Protein AF-A0A6B2LS47-F1 (afdb_monomer_lite)

Structure (mmCIF, N/CA/C/O backbone):
data_AF-A0A6B2LS47-F1
#
_entry.id   AF-A0A6B2LS47-F1
#
loop_
_atom_site.group_PDB
_atom_site.id
_atom_site.type_symbol
_atom_site.label_atom_id
_atom_site.label_alt_id
_atom_site.label_comp_id
_atom_site.label_asym_id
_atom_site.label_entity_id
_atom_site.label_seq_id
_atom_site.pdbx_PDB_ins_code
_atom_site.Cartn_x
_atom_site.Cartn_y
_atom_site.Cartn_z
_atom_site.occupancy
_atom_site.B_iso_or_equiv
_atom_site.auth_seq_id
_atom_site.auth_comp_id
_atom_site.auth_asym_id
_atom_site.auth_atom_id
_atom_site.pdbx_PDB_model_num
ATOM 1 N N . MET A 1 1 ? 2.632 27.358 13.047 1.00 54.03 1 MET A N 1
ATOM 2 C CA . MET A 1 1 ? 1.586 26.474 12.497 1.00 54.03 1 MET A CA 1
ATOM 3 C C . MET A 1 1 ? 1.931 25.079 12.983 1.00 54.03 1 MET A C 1
ATOM 5 O O . MET A 1 1 ? 2.986 24.594 12.604 1.00 54.03 1 MET A O 1
ATOM 9 N N . ASN A 1 2 ? 1.146 24.489 13.885 1.00 58.78 2 ASN A N 1
ATOM 10 C CA . ASN A 1 2 ? 1.370 23.096 14.273 1.00 58.78 2 ASN A CA 1
ATOM 11 C C . ASN A 1 2 ? 0.746 22.230 13.179 1.00 58.78 2 ASN A C 1
ATOM 13 O O . ASN A 1 2 ? -0.451 22.354 12.925 1.00 58.78 2 ASN A O 1
ATOM 17 N N . PHE A 1 3 ? 1.560 21.433 12.490 1.00 70.56 3 PHE A N 1
ATOM 18 C CA . PHE A 1 3 ? 1.048 20.411 11.584 1.00 70.56 3 PHE A CA 1
ATOM 19 C C . PHE A 1 3 ? 0.520 19.266 12.449 1.00 70.56 3 PHE A C 1
ATOM 21 O O . PHE A 1 3 ? 1.240 18.757 13.306 1.00 70.56 3 PHE A O 1
ATOM 28 N N . VAL A 1 4 ? -0.752 18.916 12.274 1.00 67.94 4 VAL A N 1
ATOM 29 C CA . VAL A 1 4 ? -1.300 17.672 12.814 1.00 67.94 4 VAL A CA 1
ATOM 30 C C . VAL A 1 4 ? -1.043 16.615 11.756 1.00 67.94 4 VAL A C 1
ATOM 32 O O . VAL A 1 4 ? -1.495 16.771 10.620 1.00 67.94 4 VAL A O 1
ATOM 35 N N . GLU A 1 5 ? -0.281 15.583 12.103 1.00 74.06 5 GLU A N 1
ATOM 36 C CA . GLU A 1 5 ? -0.067 14.469 11.189 1.00 74.06 5 GLU A CA 1
ATOM 37 C C . GLU A 1 5 ? -1.324 13.613 11.145 1.00 74.06 5 GLU A C 1
ATOM 39 O O . GLU A 1 5 ? -1.951 13.302 12.163 1.00 74.06 5 GLU A O 1
ATOM 44 N N . VAL A 1 6 ? -1.715 13.280 9.925 1.00 74.38 6 VAL A N 1
ATOM 45 C CA . VAL A 1 6 ? -2.834 12.401 9.659 1.00 74.38 6 VAL A CA 1
ATOM 46 C C . VAL A 1 6 ? -2.278 10.995 9.498 1.00 74.38 6 VAL A C 1
ATOM 48 O O . VAL A 1 6 ? -1.434 10.762 8.636 1.00 74.38 6 VAL A O 1
ATOM 51 N N . PHE A 1 7 ? -2.757 10.065 10.317 1.00 82.06 7 PHE A N 1
ATOM 52 C CA . PHE A 1 7 ? -2.314 8.677 10.293 1.00 82.06 7 PHE A CA 1
ATOM 53 C C . PHE A 1 7 ? -3.497 7.723 10.134 1.00 82.06 7 PHE A C 1
ATOM 55 O O . PHE A 1 7 ? -4.604 7.979 10.617 1.00 82.06 7 PHE A O 1
ATOM 62 N N . PHE A 1 8 ? -3.243 6.592 9.484 1.00 85.06 8 PHE A N 1
ATOM 63 C CA . PHE A 1 8 ? -4.198 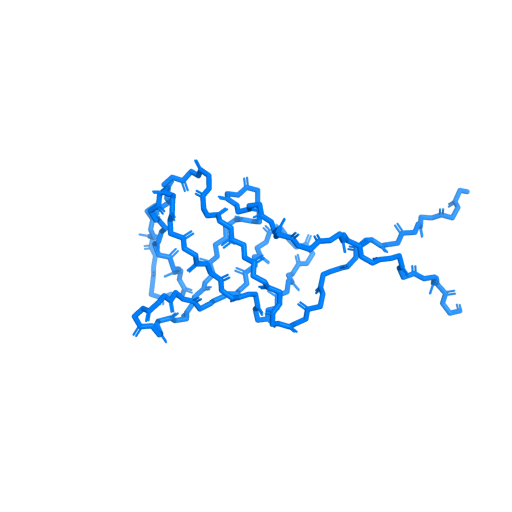5.504 9.348 1.00 85.06 8 PHE A CA 1
ATOM 64 C C . PHE A 1 8 ? -3.706 4.276 10.115 1.00 85.06 8 PHE A C 1
ATOM 66 O O . PHE A 1 8 ? -2.577 3.842 9.881 1.00 85.06 8 PHE A O 1
ATOM 73 N N . PRO A 1 9 ? -4.525 3.692 11.007 1.00 88.69 9 PRO A N 1
ATOM 74 C CA . PRO A 1 9 ? -4.143 2.506 11.763 1.00 88.69 9 PRO A CA 1
ATOM 75 C C . PRO A 1 9 ? -3.664 1.356 10.875 1.00 88.69 9 PRO A C 1
ATOM 77 O O . PRO A 1 9 ? -4.241 1.075 9.822 1.00 88.69 9 PRO A O 1
ATOM 80 N N . VAL A 1 10 ? -2.652 0.624 11.342 1.00 89.44 10 VAL A N 1
ATOM 81 C CA . VAL A 1 10 ? -2.312 -0.683 10.766 1.00 89.44 10 VAL A CA 1
ATOM 82 C C . VAL A 1 10 ? -3.550 -1.578 10.822 1.00 89.44 10 VAL A C 1
ATOM 84 O O . VAL A 1 10 ? -4.221 -1.651 11.849 1.00 89.44 10 VAL A O 1
ATOM 87 N N . GLY A 1 11 ? -3.854 -2.250 9.715 1.00 93.12 11 GLY A N 1
ATOM 88 C CA . GLY A 1 11 ? -5.068 -3.045 9.548 1.00 93.12 11 GLY A CA 1
ATOM 89 C C . GLY A 1 11 ? -6.229 -2.299 8.889 1.00 93.12 11 GLY A C 1
ATOM 90 O O . GLY A 1 11 ? -7.210 -2.953 8.533 1.00 93.12 11 GLY A O 1
ATOM 91 N N . SER A 1 12 ? -6.115 -0.980 8.669 1.00 95.06 12 SER A N 1
ATOM 92 C CA . SER A 1 12 ? -7.132 -0.203 7.945 1.00 95.06 12 SER A CA 1
ATOM 93 C C . SER A 1 12 ? -7.437 -0.838 6.592 1.00 95.06 12 SER A C 1
ATOM 95 O O . SER A 1 12 ? -6.529 -1.227 5.854 1.00 95.06 12 SER A O 1
ATOM 97 N N . LYS A 1 13 ? -8.720 -0.914 6.238 1.00 96.75 13 LYS A N 1
ATOM 98 C CA . LYS A 1 13 ? -9.161 -1.400 4.925 1.00 96.75 13 LYS A CA 1
ATOM 99 C C . LYS A 1 13 ? -9.283 -0.258 3.927 1.00 96.75 13 LYS A C 1
ATOM 101 O O . LYS A 1 13 ? -9.747 0.822 4.289 1.00 96.75 13 LYS A O 1
ATOM 106 N N . GLY A 1 14 ? -8.934 -0.499 2.668 1.00 97.00 14 GLY A N 1
ATOM 107 C CA . GLY A 1 14 ? -9.074 0.471 1.581 1.00 97.00 14 GLY A CA 1
ATOM 108 C C . GLY A 1 14 ? -9.539 -0.160 0.282 1.00 97.00 14 GLY A C 1
ATOM 109 O O . GLY A 1 14 ? -9.432 -1.369 0.120 1.00 97.00 14 GLY A O 1
ATOM 110 N N . ILE A 1 15 ? -10.073 0.663 -0.616 1.00 98.00 15 ILE A N 1
ATOM 111 C CA . ILE A 1 15 ? -10.450 0.267 -1.975 1.00 98.00 15 ILE A CA 1
ATOM 112 C C . ILE A 1 15 ? -9.473 0.897 -2.959 1.00 98.00 15 ILE A C 1
ATOM 114 O O . ILE A 1 15 ? -9.209 2.097 -2.874 1.00 98.00 15 ILE A O 1
ATOM 118 N N . VAL A 1 16 ? -8.968 0.095 -3.891 1.00 98.44 16 VAL A N 1
ATOM 119 C CA . VAL A 1 16 ? -8.162 0.570 -5.015 1.00 98.44 16 VAL A CA 1
ATOM 120 C C . VAL A 1 16 ? -9.036 1.408 -5.951 1.00 98.44 16 VAL A C 1
ATOM 122 O O . VAL A 1 16 ? -10.056 0.936 -6.455 1.00 98.44 16 VAL A O 1
ATOM 125 N N . GLU A 1 17 ? -8.636 2.648 -6.211 1.00 98.50 17 GLU A N 1
ATOM 126 C CA . GLU A 1 17 ? -9.319 3.563 -7.136 1.00 98.50 17 GLU A CA 1
ATOM 127 C C . GLU A 1 17 ? -8.662 3.575 -8.523 1.00 98.50 17 GLU A C 1
ATOM 129 O O . GLU A 1 17 ? -9.338 3.814 -9.526 1.00 98.50 17 GLU A O 1
ATOM 134 N N . HIS A 1 18 ? -7.378 3.218 -8.606 1.00 98.12 18 HIS A N 1
ATOM 135 C CA . HIS A 1 18 ? -6.603 3.198 -9.845 1.00 98.12 18 HIS A CA 1
ATOM 136 C C . HIS A 1 18 ? -5.788 1.909 -9.979 1.00 98.12 18 HIS A C 1
ATOM 138 O O . HIS A 1 18 ? -5.171 1.466 -9.014 1.00 98.12 18 HIS A O 1
ATOM 144 N N . ASP A 1 19 ? -5.762 1.339 -11.185 1.00 98.44 19 ASP A N 1
ATOM 145 C CA . ASP A 1 19 ? -4.867 0.230 -11.516 1.00 98.44 19 ASP A CA 1
ATOM 146 C C . ASP A 1 19 ? -3.400 0.666 -11.359 1.00 98.44 19 ASP A C 1
ATOM 148 O O . ASP A 1 19 ? -3.029 1.766 -11.773 1.00 98.44 19 ASP A O 1
ATOM 152 N N . PHE A 1 20 ? -2.562 -0.215 -10.820 1.00 98.25 20 PHE A N 1
ATOM 153 C CA . PHE A 1 20 ? -1.118 -0.018 -10.705 1.00 98.25 20 PHE A CA 1
ATOM 154 C C . PHE A 1 20 ? -0.400 -1.268 -11.212 1.00 98.25 20 PHE A C 1
ATOM 156 O O . PHE A 1 20 ? -0.711 -2.382 -10.789 1.00 98.25 20 PHE A O 1
ATOM 163 N N . LEU A 1 21 ? 0.539 -1.084 -12.138 1.00 98.19 21 LEU A N 1
ATOM 164 C CA . LEU A 1 21 ? 1.398 -2.156 -12.625 1.00 98.19 21 LEU A CA 1
ATOM 165 C C . LEU A 1 21 ? 2.689 -2.123 -11.815 1.00 98.19 21 LEU A C 1
ATOM 167 O O . LEU A 1 21 ? 3.384 -1.115 -11.858 1.00 98.19 21 LEU A O 1
ATOM 171 N N . ALA A 1 22 ? 2.984 -3.213 -11.110 1.00 97.25 22 ALA A N 1
ATOM 172 C CA . ALA A 1 22 ? 4.242 -3.364 -10.391 1.00 97.25 22 ALA A CA 1
ATOM 173 C C . ALA A 1 22 ? 5.429 -3.405 -11.369 1.00 97.25 22 ALA A C 1
ATOM 175 O O . ALA A 1 22 ? 5.377 -4.105 -12.388 1.00 97.25 22 ALA A O 1
ATOM 176 N N . GLU A 1 23 ? 6.485 -2.664 -11.053 1.00 96.94 23 GLU A N 1
ATOM 177 C CA . GLU A 1 23 ? 7.735 -2.604 -11.812 1.00 96.94 23 GLU A CA 1
ATOM 178 C C . GLU A 1 23 ? 8.782 -3.607 -11.292 1.00 96.94 23 GLU A C 1
ATOM 180 O O . GLU A 1 23 ? 9.638 -4.047 -12.066 1.00 96.94 23 GLU A O 1
ATOM 185 N N . ASP A 1 24 ? 8.687 -4.025 -10.024 1.00 96.81 24 ASP A N 1
ATOM 186 C CA . ASP A 1 24 ? 9.561 -5.028 -9.404 1.00 96.81 24 ASP A CA 1
ATOM 187 C C . ASP A 1 24 ? 8.837 -5.949 -8.392 1.00 96.81 24 ASP A C 1
ATOM 189 O O . ASP A 1 24 ? 7.618 -5.903 -8.235 1.00 96.81 24 ASP A O 1
ATOM 193 N N . GLU A 1 25 ? 9.589 -6.853 -7.751 1.00 96.12 25 GLU A N 1
ATOM 194 C CA . GLU A 1 25 ? 9.064 -7.875 -6.828 1.00 96.12 25 GLU A CA 1
ATOM 195 C C . GLU A 1 25 ? 8.657 -7.331 -5.444 1.00 96.12 25 GLU A C 1
ATOM 197 O O . GLU A 1 25 ? 7.998 -8.041 -4.679 1.00 96.12 25 GLU A O 1
ATOM 202 N N . GLU A 1 26 ? 9.059 -6.108 -5.086 1.00 97.06 26 GLU A N 1
ATOM 203 C CA . GLU A 1 26 ? 8.682 -5.474 -3.818 1.00 97.06 26 GLU A CA 1
ATOM 204 C C . GLU A 1 26 ? 7.323 -4.766 -3.915 1.00 97.06 26 GLU A C 1
ATOM 206 O O . GLU A 1 26 ? 6.669 -4.513 -2.894 1.00 97.06 26 GLU A O 1
ATOM 211 N N . GLU A 1 27 ? 6.882 -4.470 -5.135 1.00 98.31 27 GLU A N 1
ATOM 212 C CA . GLU A 1 27 ? 5.637 -3.787 -5.444 1.00 98.31 27 GLU A CA 1
ATOM 213 C C . GLU A 1 27 ? 4.432 -4.736 -5.539 1.00 98.31 27 GLU A C 1
ATOM 215 O O . GLU A 1 27 ? 4.508 -5.877 -5.993 1.00 98.31 27 GLU A O 1
ATOM 220 N N . LEU A 1 28 ? 3.272 -4.248 -5.098 1.00 98.38 28 LEU A N 1
ATOM 221 C CA . LEU A 1 28 ? 1.997 -4.949 -5.185 1.00 98.38 28 LEU A CA 1
ATOM 222 C C . LEU A 1 28 ? 1.204 -4.386 -6.370 1.00 98.38 28 LEU A C 1
ATOM 224 O O . LEU A 1 28 ? 0.769 -3.233 -6.291 1.00 98.38 28 LEU A O 1
ATOM 228 N N . PRO A 1 29 ? 0.960 -5.162 -7.442 1.00 98.19 29 PRO A N 1
ATOM 229 C CA . PRO A 1 29 ? 0.065 -4.720 -8.501 1.00 98.19 29 PRO A CA 1
ATOM 230 C C . PRO A 1 29 ? -1.341 -4.509 -7.934 1.00 98.19 29 PRO A C 1
ATOM 232 O O . PRO A 1 29 ? -1.808 -5.287 -7.100 1.00 98.19 29 PRO A O 1
ATOM 235 N N . LEU A 1 30 ? -2.015 -3.456 -8.392 1.00 98.50 30 LEU A N 1
ATOM 236 C CA . LEU A 1 30 ? -3.355 -3.100 -7.933 1.00 98.50 30 LEU A CA 1
ATOM 237 C C . LEU A 1 30 ? -4.362 -3.178 -9.075 1.00 98.50 30 LEU A C 1
ATOM 239 O O . LEU A 1 30 ? -4.079 -2.706 -10.181 1.00 98.50 30 LEU A O 1
ATOM 243 N N . LYS A 1 31 ? -5.568 -3.679 -8.784 1.0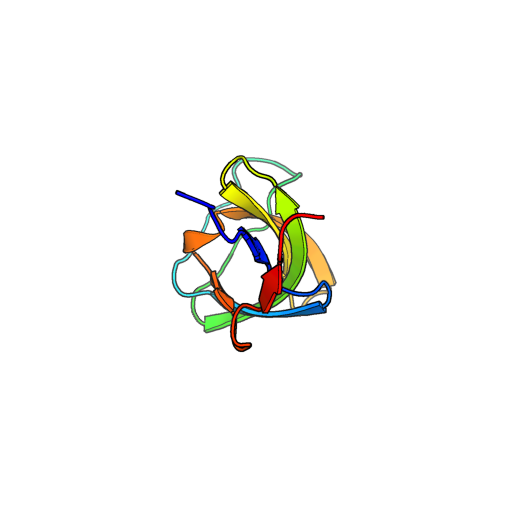0 98.38 31 LYS A N 1
ATOM 244 C CA . LYS A 1 31 ? -6.722 -3.571 -9.683 1.00 98.38 31 LYS A CA 1
ATOM 245 C C . LYS A 1 31 ? -7.832 -2.724 -9.068 1.00 98.38 31 LYS A C 1
ATOM 247 O O . LYS A 1 31 ? -8.255 -2.966 -7.940 1.00 98.38 31 LYS A O 1
ATOM 252 N N . THR A 1 32 ? -8.354 -1.749 -9.815 1.00 98.38 32 THR A N 1
ATOM 253 C CA . THR A 1 32 ? -9.476 -0.908 -9.375 1.00 98.38 32 THR A CA 1
ATOM 254 C C . THR A 1 32 ? -10.639 -1.762 -8.868 1.00 98.38 32 THR A C 1
ATOM 256 O O . THR A 1 32 ? -11.119 -2.666 -9.554 1.00 98.38 32 THR A O 1
ATOM 259 N N . GLY A 1 33 ? -11.127 -1.424 -7.674 1.00 97.94 33 GLY A N 1
ATOM 260 C CA . GLY A 1 33 ? -12.212 -2.118 -6.987 1.00 97.94 33 GLY A CA 1
ATOM 261 C C . GLY A 1 33 ? -11.757 -3.178 -5.982 1.00 97.94 33 GLY A C 1
ATOM 262 O O . GLY A 1 33 ? -12.574 -3.574 -5.153 1.00 97.94 33 GLY A O 1
ATOM 263 N N . GLU A 1 34 ? -10.488 -3.598 -5.998 1.00 97.81 34 GLU A N 1
ATOM 264 C CA . GLU A 1 34 ? -9.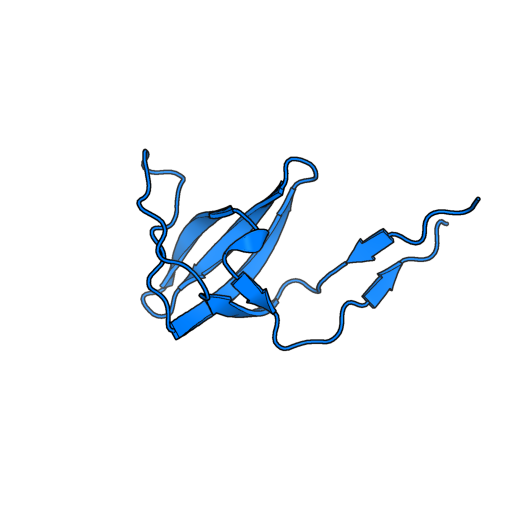950 -4.527 -4.999 1.00 97.81 34 GLU A CA 1
ATOM 265 C C . GLU A 1 34 ? -9.910 -3.903 -3.602 1.00 97.81 34 GLU A C 1
ATOM 267 O O . GLU A 1 34 ? -9.687 -2.698 -3.437 1.00 97.81 34 GLU A O 1
ATOM 272 N N . GLU A 1 35 ? -10.103 -4.739 -2.578 1.00 98.00 35 GLU A N 1
ATOM 273 C CA . GLU A 1 35 ? -9.860 -4.355 -1.193 1.00 98.00 35 GLU A CA 1
ATOM 274 C C . GLU A 1 35 ? -8.426 -4.694 -0.771 1.00 98.00 35 GLU A C 1
ATOM 276 O O . GLU A 1 35 ? -7.951 -5.817 -0.941 1.00 98.00 35 GLU A O 1
ATOM 281 N N . LEU A 1 36 ? -7.767 -3.734 -0.121 1.00 97.88 36 LEU A N 1
ATOM 282 C CA . LEU A 1 36 ? -6.473 -3.928 0.524 1.00 97.88 36 LEU A CA 1
ATOM 283 C C . LEU A 1 36 ? -6.561 -3.729 2.034 1.00 97.88 36 LEU A C 1
ATOM 285 O O . LEU A 1 36 ? -7.402 -2.992 2.554 1.00 97.88 36 LEU A O 1
ATOM 289 N N . THR A 1 37 ? -5.621 -4.355 2.735 1.00 97.69 37 THR A N 1
ATOM 290 C CA . THR A 1 37 ? -5.353 -4.109 4.156 1.00 97.69 37 THR A CA 1
ATOM 291 C C . THR A 1 37 ? -4.037 -3.353 4.293 1.00 97.69 37 THR A C 1
ATOM 293 O O . THR A 1 37 ? -3.002 -3.860 3.864 1.00 97.69 37 THR A O 1
ATOM 296 N N . LEU A 1 38 ? -4.060 -2.166 4.897 1.00 96.50 38 LEU A N 1
ATOM 297 C CA . LEU A 1 38 ? -2.866 -1.368 5.163 1.00 96.50 38 LEU A CA 1
ATOM 298 C C . LEU A 1 38 ? -1.986 -2.057 6.214 1.00 96.50 38 LEU A C 1
ATOM 300 O O . LEU A 1 38 ? -2.465 -2.424 7.287 1.00 96.50 38 LEU A O 1
ATOM 304 N N . ILE A 1 39 ? -0.695 -2.204 5.926 1.00 97.12 39 ILE A N 1
ATOM 305 C CA . ILE A 1 39 ? 0.308 -2.749 6.853 1.00 97.12 39 ILE A CA 1
ATOM 306 C C . ILE A 1 39 ? 1.191 -1.630 7.406 1.00 97.12 39 ILE A C 1
ATOM 308 O O . ILE A 1 39 ? 1.448 -1.595 8.607 1.00 97.12 39 ILE A O 1
ATOM 312 N N . SER A 1 40 ? 1.659 -0.718 6.553 1.00 94.25 40 SER A N 1
ATOM 313 C CA . SER A 1 40 ? 2.489 0.420 6.962 1.00 94.25 40 SER A CA 1
ATOM 314 C C . SER A 1 40 ? 2.490 1.522 5.906 1.00 94.25 40 SER A C 1
ATOM 316 O O . SER A 1 40 ? 2.253 1.255 4.732 1.00 94.25 40 SER A O 1
ATOM 318 N N . SER A 1 41 ? 2.830 2.743 6.311 1.00 90.56 41 SER A N 1
ATOM 319 C CA . SER A 1 41 ? 3.040 3.893 5.426 1.00 90.56 41 SER A CA 1
ATOM 320 C C . SER A 1 41 ? 4.467 4.423 5.552 1.00 90.56 41 SER A C 1
ATOM 322 O O . SER A 1 41 ? 5.014 4.437 6.656 1.00 90.56 41 SER A O 1
ATOM 324 N N . SER A 1 42 ? 5.039 4.906 4.452 1.00 87.31 42 SER A N 1
ATOM 325 C CA . SER A 1 42 ? 6.311 5.633 4.420 1.00 87.31 42 SER A CA 1
ATOM 326 C C . SER A 1 42 ? 6.081 7.123 4.098 1.00 87.31 42 SER A C 1
ATOM 328 O O . SER A 1 42 ? 5.116 7.455 3.401 1.00 87.31 42 SER A O 1
ATOM 330 N N . PRO A 1 43 ? 6.933 8.050 4.583 1.00 84.88 43 PRO A N 1
ATOM 331 C CA . PRO A 1 43 ? 6.848 9.474 4.241 1.00 84.88 43 PRO A CA 1
ATOM 332 C C . PRO A 1 43 ? 7.069 9.797 2.755 1.00 84.88 43 PRO A C 1
ATOM 334 O O . PRO A 1 43 ? 6.730 10.892 2.315 1.00 84.88 43 PRO A O 1
ATOM 337 N N . ASP A 1 44 ? 7.642 8.870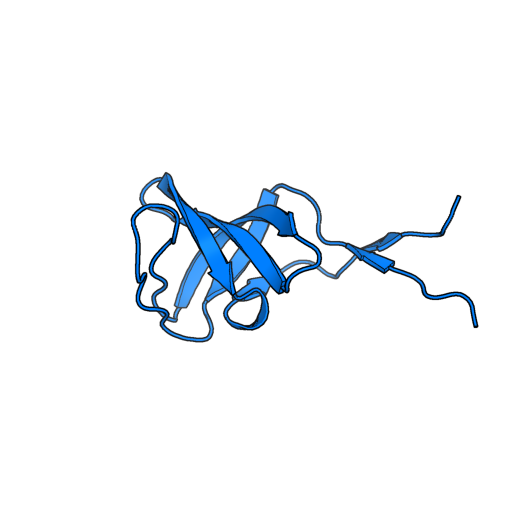 1.984 1.00 91.19 44 ASP A N 1
ATOM 338 C CA . ASP A 1 44 ? 7.882 9.009 0.537 1.00 91.19 44 ASP A CA 1
ATOM 339 C C . ASP A 1 44 ? 6.615 8.836 -0.326 1.00 91.19 44 ASP A C 1
ATOM 341 O O . ASP A 1 44 ? 6.672 8.986 -1.545 1.00 91.19 44 ASP A O 1
ATOM 345 N N . GLY A 1 45 ? 5.465 8.559 0.298 1.00 93.44 45 GLY A N 1
ATOM 346 C CA . GLY A 1 45 ? 4.184 8.396 -0.382 1.00 93.44 45 GLY A CA 1
ATOM 347 C C . GLY A 1 45 ? 3.852 6.960 -0.783 1.00 93.44 45 GLY A C 1
ATOM 348 O O . GLY A 1 45 ? 2.817 6.747 -1.418 1.00 93.44 45 GLY A O 1
ATOM 349 N N . TRP A 1 46 ? 4.666 5.984 -0.381 1.00 96.19 46 TRP A N 1
ATOM 350 C CA . TRP A 1 46 ? 4.381 4.569 -0.578 1.00 96.19 46 TRP A CA 1
ATOM 351 C C . TRP A 1 46 ? 3.753 3.940 0.657 1.00 96.19 46 TRP A C 1
ATOM 353 O O . TRP A 1 46 ? 4.174 4.150 1.801 1.00 96.19 46 TRP A O 1
ATOM 363 N N . TRP A 1 47 ? 2.731 3.129 0.421 1.00 96.62 47 TRP A N 1
ATOM 364 C CA . TRP A 1 47 ? 2.135 2.268 1.429 1.00 96.62 47 TRP A CA 1
ATOM 365 C C . TRP A 1 47 ? 2.486 0.820 1.146 1.00 96.62 47 TRP A C 1
ATOM 367 O O . TRP A 1 47 ? 2.617 0.403 0.002 1.00 96.62 47 TRP A O 1
ATOM 377 N N . ARG A 1 48 ? 2.601 0.040 2.216 1.00 97.75 48 ARG A N 1
ATOM 378 C CA . ARG A 1 48 ? 2.666 -1.413 2.158 1.00 97.75 48 ARG A CA 1
ATOM 379 C C . ARG A 1 48 ? 1.323 -1.969 2.582 1.00 97.75 48 ARG A C 1
ATOM 381 O O . ARG A 1 48 ? 0.792 -1.570 3.623 1.00 97.75 48 ARG A O 1
ATOM 388 N N . GLY A 1 49 ? 0.796 -2.926 1.835 1.00 97.88 49 GLY A N 1
ATOM 389 C CA . GLY A 1 49 ? -0.472 -3.562 2.177 1.00 97.88 49 GLY A CA 1
ATOM 390 C C . GLY A 1 49 ? -0.575 -4.991 1.687 1.00 97.88 49 GLY A C 1
ATOM 391 O O . GLY A 1 49 ? 0.370 -5.532 1.121 1.00 97.88 49 GLY A O 1
ATOM 392 N N . LYS A 1 50 ? -1.724 -5.601 1.977 1.00 98.50 50 LYS A N 1
ATOM 393 C CA . LYS A 1 50 ? -2.049 -6.989 1.653 1.00 98.50 50 LYS A CA 1
ATOM 394 C C . LYS A 1 50 ? -3.342 -7.070 0.853 1.00 98.50 50 LYS A C 1
ATOM 396 O O . LYS A 1 50 ? -4.352 -6.536 1.324 1.00 98.50 50 LYS A O 1
ATOM 401 N N . ASN A 1 51 ? -3.315 -7.748 -0.292 1.00 97.81 51 ASN A N 1
ATOM 402 C CA . ASN A 1 51 ? -4.512 -8.011 -1.098 1.00 97.81 51 ASN A CA 1
ATOM 403 C C . ASN A 1 51 ? -5.297 -9.237 -0.592 1.00 97.81 51 ASN A C 1
ATOM 405 O O . ASN A 1 51 ? -4.896 -9.912 0.362 1.00 97.81 51 ASN A O 1
ATOM 409 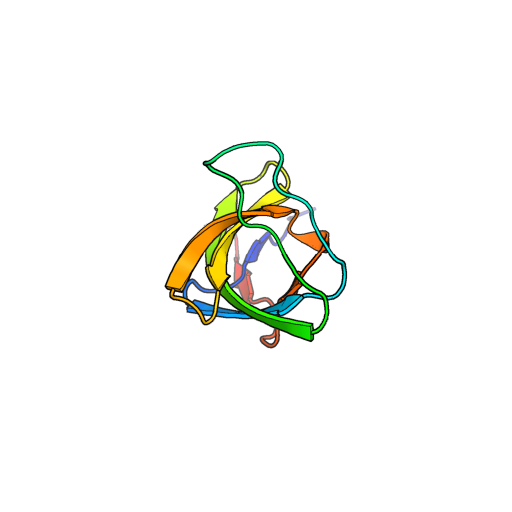N N . GLU A 1 52 ? -6.434 -9.531 -1.223 1.00 96.25 52 GLU A N 1
ATOM 410 C CA . GLU A 1 52 ? -7.296 -10.664 -0.852 1.00 96.25 52 GLU A CA 1
ATOM 411 C C . GLU A 1 52 ? -6.634 -12.035 -1.078 1.00 96.25 52 GLU A C 1
ATOM 413 O O . GLU A 1 52 ? -6.911 -12.978 -0.336 1.00 96.25 52 GLU A O 1
ATOM 418 N N . MET A 1 53 ? -5.711 -12.137 -2.042 1.00 96.31 53 MET A N 1
ATOM 419 C CA . MET A 1 53 ? -4.904 -13.345 -2.289 1.00 96.31 53 MET A CA 1
ATOM 420 C C . MET A 1 53 ? -3.815 -13.552 -1.228 1.00 96.31 53 MET A C 1
ATOM 422 O O . MET A 1 53 ? -3.241 -14.631 -1.096 1.00 96.31 53 MET A O 1
ATOM 426 N N . GLY A 1 54 ? -3.571 -12.526 -0.418 1.00 97.19 54 GLY A N 1
ATOM 427 C CA . GLY A 1 54 ? -2.642 -12.532 0.691 1.00 97.19 54 GLY A CA 1
ATOM 428 C C . GLY A 1 54 ? -1.217 -12.116 0.343 1.00 97.19 54 GLY A C 1
ATOM 429 O O . GLY A 1 54 ? -0.347 -12.213 1.212 1.00 97.19 54 GLY A O 1
ATOM 430 N N . GLU A 1 55 ? -1.005 -11.622 -0.871 1.00 98.00 55 GLU A N 1
ATOM 431 C CA . GLU A 1 55 ? 0.251 -11.042 -1.336 1.00 98.00 55 GLU A CA 1
ATOM 432 C C . GLU A 1 55 ? 0.494 -9.702 -0.646 1.00 98.00 55 GLU A C 1
ATOM 434 O O . GLU A 1 55 ? -0.453 -8.987 -0.307 1.00 98.00 55 GLU A O 1
ATOM 439 N N . ILE A 1 56 ? 1.764 -9.379 -0.406 1.00 98.25 56 ILE A N 1
ATOM 440 C CA . ILE A 1 56 ? 2.180 -8.180 0.320 1.00 98.25 56 ILE A CA 1
ATOM 441 C C . ILE A 1 56 ? 3.224 -7.442 -0.502 1.00 98.25 56 ILE A C 1
ATOM 443 O O . ILE A 1 56 ? 4.257 -8.023 -0.815 1.00 98.25 56 ILE A O 1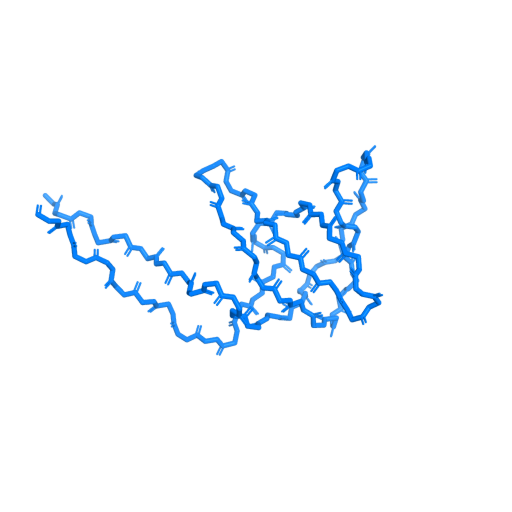
ATOM 447 N N . GLY A 1 57 ? 3.013 -6.148 -0.716 1.00 98.19 57 GLY A N 1
ATOM 448 C CA . GLY A 1 57 ? 3.971 -5.300 -1.418 1.00 98.19 57 GLY A CA 1
ATOM 449 C C . GLY A 1 57 ? 3.650 -3.817 -1.283 1.00 98.19 57 GLY A C 1
ATOM 450 O O . GLY A 1 57 ? 2.730 -3.429 -0.549 1.00 98.19 57 GLY A O 1
ATOM 451 N N . LEU A 1 58 ? 4.468 -3.011 -1.949 1.00 98.25 58 LEU A N 1
ATOM 452 C CA . LEU A 1 58 ? 4.402 -1.556 -1.978 1.00 98.25 58 LEU A CA 1
ATOM 453 C C . LEU A 1 58 ? 3.466 -1.057 -3.081 1.00 98.25 58 LEU A C 1
ATOM 455 O O . LEU A 1 58 ? 3.407 -1.625 -4.163 1.00 98.25 58 LEU A O 1
ATOM 459 N N . PHE A 1 59 ? 2.744 0.025 -2.816 1.00 98.06 59 PHE A N 1
ATOM 460 C CA . PHE A 1 59 ? 1.957 0.735 -3.820 1.00 98.06 59 PHE A CA 1
ATOM 461 C C . PHE A 1 59 ? 1.844 2.232 -3.481 1.00 98.06 59 PHE A C 1
ATOM 463 O O . PHE A 1 59 ? 1.993 2.615 -2.311 1.00 98.06 59 PHE A O 1
ATOM 470 N N . PRO A 1 60 ? 1.545 3.105 -4.460 1.00 97.62 60 PRO A N 1
ATOM 471 C CA . PRO A 1 60 ? 1.387 4.531 -4.201 1.00 97.62 60 PRO A CA 1
ATOM 472 C C . PRO A 1 60 ? 0.138 4.809 -3.356 1.00 97.62 60 PRO A C 1
ATOM 474 O O . PRO A 1 60 ? -0.968 4.377 -3.689 1.00 97.62 60 PRO A O 1
ATOM 477 N N . GLN A 1 61 ? 0.275 5.585 -2.278 1.00 95.56 61 GLN A N 1
ATOM 478 C CA . GLN A 1 61 ? -0.830 5.826 -1.340 1.00 95.56 61 GLN A CA 1
ATOM 479 C C . GLN A 1 61 ? -2.079 6.438 -1.995 1.00 95.56 61 GLN A C 1
ATOM 481 O O . GLN A 1 61 ? -3.202 6.179 -1.575 1.00 95.56 61 GLN A O 1
ATOM 486 N N . ASN A 1 62 ? -1.901 7.245 -3.043 1.00 96.56 62 ASN A N 1
ATOM 487 C CA . ASN A 1 62 ? -2.982 7.954 -3.727 1.00 96.56 62 ASN A CA 1
ATOM 488 C C . ASN A 1 62 ? -3.795 7.067 -4.684 1.00 96.56 62 ASN A C 1
ATOM 490 O O . ASN A 1 62 ? -4.716 7.568 -5.321 1.00 96.56 62 ASN A O 1
ATOM 494 N N . TYR A 1 63 ? -3.464 5.778 -4.797 1.00 97.94 63 TYR A N 1
ATOM 495 C CA . TYR A 1 63 ? -4.209 4.812 -5.610 1.00 97.94 63 TYR A CA 1
ATOM 496 C C . TYR A 1 63 ? -5.273 4.087 -4.786 1.00 97.94 63 TYR A C 1
ATOM 498 O O . TYR A 1 63 ? -6.084 3.347 -5.341 1.00 97.94 63 TYR A O 1
ATOM 506 N N . VAL A 1 64 ? -5.283 4.290 -3.466 1.00 96.88 64 VAL A N 1
ATOM 507 C CA . VAL A 1 64 ? -6.156 3.581 -2.535 1.00 96.88 64 VAL A CA 1
ATOM 508 C C . VAL A 1 64 ? -6.858 4.575 -1.631 1.00 96.88 64 VAL A C 1
ATOM 510 O O . VAL A 1 64 ? -6.236 5.367 -0.927 1.00 96.88 64 VAL A O 1
ATOM 513 N N . ARG A 1 65 ? -8.183 4.471 -1.574 1.00 95.62 65 ARG A N 1
ATOM 514 C CA . ARG A 1 65 ? -8.991 5.203 -0.604 1.00 95.62 65 ARG A CA 1
ATOM 515 C C . ARG A 1 65 ? -9.287 4.318 0.594 1.00 95.62 65 ARG A C 1
ATOM 517 O O . ARG A 1 65 ? -10.017 3.330 0.487 1.00 95.62 65 ARG A O 1
ATOM 524 N N . LEU A 1 66 ? -8.754 4.689 1.754 1.00 94.31 66 LEU A N 1
ATOM 525 C CA . LEU A 1 66 ? -9.066 4.009 3.010 1.00 94.31 66 LEU A CA 1
ATOM 526 C C . LEU A 1 66 ? -10.527 4.248 3.417 1.00 94.31 66 LEU A C 1
ATOM 528 O O . LEU A 1 66 ? -11.093 5.320 3.199 1.00 94.31 66 LEU A O 1
ATOM 532 N N . LYS A 1 67 ? -11.154 3.207 3.970 1.00 91.75 67 LYS A N 1
ATOM 533 C CA . LYS A 1 67 ? -12.558 3.199 4.409 1.00 91.75 67 LYS A CA 1
ATOM 534 C C . LYS A 1 67 ? -12.752 3.896 5.754 1.00 91.75 67 LYS A C 1
ATOM 536 O O . LYS A 1 67 ? -13.864 4.312 6.066 1.00 91.75 67 LYS A O 1
ATOM 541 N N . GLU A 1 68 ? -11.693 3.986 6.548 1.00 84.69 68 GLU A N 1
ATOM 542 C CA . GLU A 1 68 ? -11.714 4.597 7.872 1.00 84.69 68 GLU A CA 1
ATOM 543 C C . GLU A 1 68 ? -11.360 6.079 7.806 1.00 84.69 68 GLU A C 1
ATOM 545 O O . GLU A 1 68 ? -10.592 6.526 6.951 1.00 84.69 68 GLU A O 1
ATOM 550 N N . THR A 1 69 ? -11.913 6.846 8.743 1.00 77.75 69 THR A N 1
ATOM 551 C CA . THR A 1 69 ? -11.542 8.248 8.903 1.00 77.75 69 THR A CA 1
ATOM 552 C C . THR A 1 69 ? -10.099 8.328 9.404 1.00 77.75 69 THR A C 1
ATOM 554 O O . THR A 1 69 ? -9.762 7.650 10.382 1.00 77.75 69 THR A O 1
ATOM 557 N N . PRO A 1 70 ? -9.255 9.166 8.781 1.00 78.00 70 PRO A N 1
ATOM 558 C CA . PRO A 1 70 ? -7.903 9.375 9.258 1.00 78.00 70 PRO A CA 1
ATOM 559 C C . PRO A 1 70 ? -7.882 9.869 10.711 1.00 78.00 70 PRO A C 1
ATOM 561 O O . PRO A 1 70 ? -8.694 10.713 11.099 1.00 78.00 70 PRO A O 1
ATOM 564 N N . GLN A 1 71 ? -6.949 9.356 11.512 1.00 78.69 71 GLN A N 1
ATOM 565 C CA . GLN A 1 71 ? -6.790 9.745 12.910 1.00 78.69 71 GLN A CA 1
ATOM 566 C C . GLN A 1 71 ? -5.800 10.902 13.024 1.00 78.69 71 GLN A C 1
ATOM 568 O O . GLN A 1 71 ? -4.776 10.940 12.339 1.00 78.69 71 GLN A O 1
ATOM 573 N N . LEU A 1 72 ? -6.110 11.847 13.911 1.00 77.56 72 LEU A N 1
ATOM 574 C CA . LEU A 1 72 ? -5.240 12.979 14.206 1.00 77.56 72 LEU A CA 1
ATOM 575 C C . LEU A 1 72 ? -4.171 12.545 15.207 1.00 77.56 72 LEU A C 1
ATOM 577 O O . LEU A 1 72 ? -4.492 12.180 16.341 1.00 77.56 72 LEU A O 1
ATOM 581 N N . GLN A 1 73 ? -2.904 12.616 14.811 1.00 69.50 73 GLN A N 1
ATOM 582 C CA . GLN A 1 73 ? -1.796 12.449 15.736 1.00 69.50 73 GLN A CA 1
ATOM 583 C C . GLN A 1 73 ? -1.352 13.819 16.247 1.00 69.50 73 GLN A C 1
ATOM 585 O O . GLN A 1 73 ? -0.794 14.636 15.513 1.00 69.50 73 GLN A O 1
ATOM 590 N N . ASN A 1 74 ? -1.601 14.074 17.533 1.00 62.44 74 ASN A N 1
ATOM 591 C CA . ASN A 1 74 ? -1.059 15.257 18.187 1.00 62.44 74 ASN A CA 1
ATOM 592 C C . ASN A 1 74 ? 0.452 15.069 18.409 1.00 62.44 74 ASN A C 1
ATOM 594 O O . ASN A 1 74 ? 0.853 14.010 18.909 1.00 62.44 74 ASN A O 1
ATOM 598 N N . PRO A 1 75 ? 1.288 16.072 18.085 1.00 62.19 75 PRO A N 1
ATOM 599 C CA . PRO A 1 75 ? 2.703 16.031 18.431 1.00 62.19 75 PRO A CA 1
ATOM 600 C C . PRO A 1 75 ? 2.859 15.908 19.957 1.00 62.19 75 PRO A C 1
ATOM 602 O O . PRO A 1 75 ? 2.125 16.558 20.707 1.00 62.19 75 PRO A O 1
ATOM 605 N N . LYS A 1 76 ? 3.767 15.023 20.391 1.00 60.84 76 LYS A N 1
ATOM 606 C CA . LYS A 1 76 ? 4.136 14.843 21.805 1.00 60.84 76 LYS A CA 1
ATOM 607 C C . LYS A 1 76 ? 4.778 16.095 22.390 1.00 60.84 76 LYS A C 1
ATOM 609 O O . LYS A 1 76 ? 5.521 16.770 21.644 1.00 60.84 76 LYS A O 1
#

pLDDT: mean 90.75, std 11.42, range [54.03, 98.5]

Sequence (76 aa):
MNFVEVFFPVGSKGIVEHDFLAEDEEELPLKTGEELTLISSSPDGWWRGKNEMGEIGLFPQNYVRLKETPQLQNPK

Radius of gyration: 12.85 Å; chains: 1; bounding box: 22×40×34 Å

InterPro domains:
  IPR001452 SH3 domain [PF14604] (18-64)
  IPR001452 SH3 domain [PR00452] (26-41)
  IPR001452 SH3 domain [PR00452] (43-52)
  IPR001452 SH3 domain [PR00452] (55-67)
  IPR001452 SH3 domain [PS50002] (9-69)
  IPR001452 SH3 domain [SM00326] (12-68)
  IPR036028 SH3-like domain superfamily [SSF50044] (10-69)

Foldseek 3Di:
DDDWDWADDQQFKKFFCDFDDDPDPQADTDDGGWIWGWHDDDPVQWTWIATPVGDIHIDGNVRIDTPDDTDTDDDD

Organism: NCBI:txid1963864

Secondary structure (DSSP, 8-state):
-PPPEEE--TT-EEEE-S-B--SSTTB--B-TT-EEEEEEE-TTSEEEEE-TT--EEEEEGGGEEESSPPEEE---